Protein AF-A0A443SGZ6-F1 (afdb_monomer_lite)

InterPro domains:
  IPR003609 PAN/Apple domain [PF00024] (7-58)

pLDDT: mean 80.83, std 11.02, range [57.03, 93.44]

Organism: NCBI:txid299467

Foldseek 3Di:
DDAQQQDPVVLLVVLLPDPQFFKWKDARRDIDTDSDDCVRVVVVFDADPDDGRIKMKGQAQDDPVRCVVDPVPDGSSNDIDIDDHD

Sequence (86 aa):
MIPGTLQLTDCIAFCRRNSTCHAINFETGLCVILTSSATQVPEALTPSQFPVFTIYAQKVCLTENSRRIASSEITASDVWRFYAYR

Radius of gyration: 13.5 Å; chains: 1; bounding box: 34×33×30 Å

Structure (mmCIF, N/CA/C/O backbone):
data_AF-A0A443SGZ6-F1
#
_entry.id   AF-A0A443SGZ6-F1
#
loop_
_atom_site.group_PDB
_atom_site.id
_atom_site.type_symbol
_atom_site.label_atom_id
_atom_site.label_alt_id
_atom_site.label_comp_id
_atom_site.label_asym_id
_atom_site.label_entity_id
_atom_site.label_seq_id
_atom_site.pdbx_PDB_ins_code
_atom_site.Cartn_x
_atom_site.Cartn_y
_atom_site.Cartn_z
_atom_site.occupancy
_atom_site.B_iso_or_equiv
_atom_site.auth_seq_id
_atom_site.auth_comp_id
_atom_site.auth_asym_id
_atom_site.auth_atom_id
_atom_site.pdbx_PDB_model_num
ATOM 1 N N . MET A 1 1 ? -2.312 -11.169 -1.419 1.00 57.03 1 MET A N 1
ATOM 2 C CA . MET A 1 1 ? -0.875 -10.996 -1.724 1.00 57.03 1 MET A CA 1
ATOM 3 C C . MET A 1 1 ? -0.629 -11.430 -3.157 1.00 57.03 1 MET A C 1
ATOM 5 O O . MET A 1 1 ? -1.276 -12.380 -3.584 1.00 57.03 1 MET A O 1
ATOM 9 N N . ILE A 1 2 ? 0.240 -10.734 -3.886 1.00 71.38 2 ILE A N 1
ATOM 10 C CA . ILE A 1 2 ? 0.613 -11.075 -5.264 1.00 71.38 2 ILE A CA 1
ATOM 11 C C . ILE A 1 2 ? 2.142 -11.214 -5.308 1.00 71.38 2 ILE A C 1
ATOM 13 O O . ILE A 1 2 ? 2.845 -10.202 -5.238 1.00 71.38 2 ILE A O 1
ATOM 17 N N . PRO A 1 3 ? 2.674 -12.446 -5.332 1.00 63.38 3 PRO A N 1
ATOM 18 C CA . PRO A 1 3 ? 4.103 -12.679 -5.500 1.00 63.38 3 PRO A CA 1
ATOM 19 C C . PRO A 1 3 ? 4.514 -12.486 -6.969 1.00 63.38 3 PRO A C 1
ATOM 21 O O . PRO A 1 3 ? 3.784 -12.885 -7.874 1.00 63.38 3 PRO A O 1
ATOM 24 N N . GLY A 1 4 ? 5.683 -11.883 -7.209 1.00 63.00 4 GLY A N 1
ATOM 25 C CA . GLY A 1 4 ? 6.225 -11.678 -8.561 1.00 63.00 4 GLY A CA 1
ATOM 26 C C . GLY A 1 4 ? 5.726 -10.419 -9.280 1.00 63.00 4 GLY A C 1
ATOM 27 O O . GLY A 1 4 ? 5.995 -10.247 -10.468 1.00 63.00 4 GLY A O 1
ATOM 28 N N . THR A 1 5 ? 5.020 -9.520 -8.586 1.00 68.88 5 THR A N 1
ATOM 29 C CA . THR A 1 5 ? 4.674 -8.198 -9.121 1.00 68.88 5 THR A CA 1
ATOM 30 C C . THR A 1 5 ? 5.934 -7.340 -9.205 1.00 68.88 5 THR A C 1
ATOM 32 O O . THR A 1 5 ? 6.333 -6.729 -8.224 1.00 68.88 5 THR A O 1
ATOM 35 N N . LEU A 1 6 ? 6.561 -7.278 -10.380 1.00 69.69 6 LEU A N 1
ATOM 36 C CA . LEU A 1 6 ? 7.824 -6.558 -10.598 1.00 69.69 6 LEU A CA 1
ATOM 37 C C . LEU A 1 6 ? 7.705 -5.034 -10.439 1.00 69.69 6 LEU A C 1
ATOM 39 O O . LEU A 1 6 ? 8.705 -4.380 -10.153 1.00 69.69 6 LEU A O 1
ATOM 43 N N . GLN A 1 7 ? 6.508 -4.465 -10.619 1.00 87.56 7 GLN A N 1
ATOM 44 C CA . GLN A 1 7 ? 6.306 -3.016 -10.629 1.00 87.56 7 GLN A CA 1
ATOM 45 C C . GLN A 1 7 ? 5.181 -2.571 -9.689 1.00 87.56 7 GLN A C 1
ATOM 47 O O . GLN A 1 7 ? 4.094 -3.147 -9.659 1.00 87.56 7 GLN A O 1
ATOM 52 N N . LEU A 1 8 ? 5.417 -1.473 -8.965 1.00 87.81 8 LEU A N 1
ATOM 53 C CA . LEU A 1 8 ? 4.425 -0.830 -8.097 1.00 87.81 8 LEU A CA 1
ATOM 54 C C . LEU A 1 8 ? 3.121 -0.498 -8.847 1.00 87.81 8 LEU A C 1
ATOM 56 O O . LEU A 1 8 ? 2.028 -0.646 -8.304 1.00 87.81 8 LEU A O 1
ATOM 60 N N . THR A 1 9 ? 3.229 -0.069 -10.102 1.00 90.25 9 THR A N 1
ATOM 61 C CA . THR A 1 9 ? 2.100 0.295 -10.970 1.00 90.25 9 THR A CA 1
ATOM 62 C C . THR A 1 9 ? 1.132 -0.864 -11.192 1.00 90.25 9 THR A C 1
ATOM 64 O O . THR A 1 9 ? -0.081 -0.659 -11.141 1.00 90.25 9 THR A O 1
ATOM 67 N N . ASP A 1 10 ? 1.637 -2.087 -11.342 1.00 91.25 10 ASP A N 1
ATOM 68 C CA . ASP A 1 10 ? 0.811 -3.289 -11.484 1.00 91.25 10 ASP A CA 1
ATOM 69 C C . ASP A 1 10 ? 0.062 -3.609 -10.184 1.00 91.25 10 ASP A C 1
ATOM 71 O O . ASP A 1 10 ? -1.121 -3.961 -10.206 1.00 91.25 10 ASP A O 1
ATOM 75 N N . CYS A 1 11 ? 0.723 -3.418 -9.036 1.00 91.94 11 CYS A N 1
ATOM 76 C CA . CYS A 1 11 ? 0.109 -3.567 -7.714 1.00 91.94 11 CYS A CA 1
ATOM 77 C C . CYS A 1 11 ? -1.044 -2.564 -7.527 1.00 91.94 11 CYS A C 1
ATOM 79 O O . CYS A 1 11 ? -2.150 -2.937 -7.118 1.00 91.94 11 CYS A O 1
ATOM 81 N N . ILE A 1 12 ? -0.825 -1.302 -7.917 1.00 92.56 12 ILE A N 1
ATOM 82 C CA . ILE A 1 12 ? -1.856 -0.257 -7.918 1.00 92.56 12 ILE A CA 1
ATOM 83 C C . ILE A 1 12 ? -3.005 -0.648 -8.853 1.00 92.56 12 ILE A C 1
ATOM 85 O O . ILE A 1 12 ? -4.160 -0.639 -8.432 1.00 92.56 12 ILE A O 1
ATOM 89 N N . ALA A 1 13 ? -2.724 -1.045 -10.096 1.00 91.50 13 ALA A N 1
ATOM 90 C CA . ALA A 1 13 ? -3.746 -1.420 -11.075 1.00 91.50 13 ALA A CA 1
ATOM 91 C C . ALA A 1 13 ? -4.593 -2.620 -10.620 1.00 91.50 13 ALA A C 1
ATOM 93 O O . ALA A 1 13 ? -5.804 -2.674 -10.864 1.00 91.50 13 ALA A O 1
ATOM 94 N N . PHE A 1 14 ? -3.988 -3.586 -9.927 1.00 91.44 14 PHE A N 1
ATOM 95 C CA . PHE A 1 14 ? -4.725 -4.678 -9.301 1.00 91.44 14 PHE A CA 1
ATOM 96 C C . PHE A 1 14 ? -5.639 -4.168 -8.185 1.00 91.44 14 PHE A C 1
ATOM 98 O O . PHE A 1 14 ? -6.838 -4.448 -8.189 1.00 91.44 14 PHE A O 1
ATOM 105 N N . CYS A 1 15 ? -5.100 -3.371 -7.262 1.00 92.50 15 CYS A N 1
ATOM 106 C CA . CYS A 1 15 ? -5.883 -2.807 -6.171 1.00 92.50 15 CYS A CA 1
ATOM 107 C C . CYS A 1 15 ? -7.028 -1.920 -6.681 1.00 92.50 15 CYS A C 1
ATOM 109 O O . CYS A 1 15 ? -8.121 -1.954 -6.126 1.00 92.50 15 CYS A O 1
ATOM 111 N N . ARG A 1 16 ? -6.836 -1.166 -7.769 1.00 90.38 16 ARG A N 1
ATOM 112 C CA . ARG A 1 16 ? -7.888 -0.350 -8.399 1.00 90.38 16 ARG A CA 1
ATOM 113 C C . ARG A 1 16 ? -9.092 -1.174 -8.842 1.00 90.38 16 ARG A C 1
A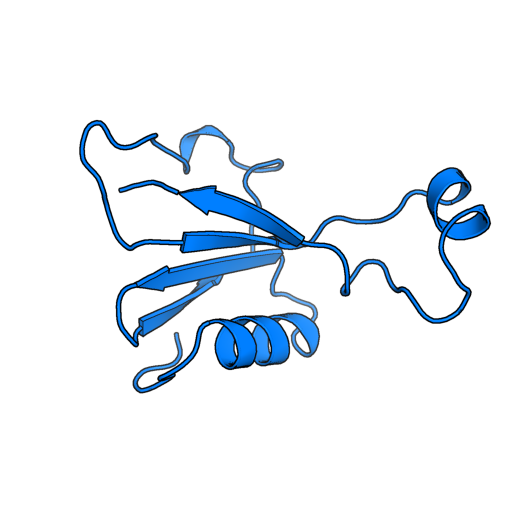TOM 115 O O . ARG A 1 16 ? -10.218 -0.766 -8.581 1.00 90.38 16 ARG A O 1
ATOM 122 N N . ARG A 1 17 ? -8.854 -2.337 -9.452 1.00 90.38 17 ARG A N 1
ATOM 123 C CA . ARG A 1 17 ? -9.907 -3.260 -9.913 1.00 90.38 17 ARG A CA 1
ATOM 124 C C . ARG A 1 17 ? -10.575 -4.031 -8.774 1.00 90.38 17 ARG A C 1
ATOM 126 O O . ARG A 1 17 ? -11.648 -4.589 -8.969 1.00 90.38 17 ARG A O 1
ATOM 133 N N . ASN A 1 18 ? -9.959 -4.052 -7.594 1.00 90.69 18 ASN A N 1
ATOM 134 C CA . ASN A 1 18 ? -10.502 -4.704 -6.415 1.00 90.69 18 ASN A CA 1
ATOM 135 C C . ASN A 1 18 ? -11.234 -3.693 -5.514 1.00 90.69 18 ASN A C 1
ATOM 137 O O . ASN A 1 18 ? -10.619 -2.800 -4.922 1.00 90.69 18 ASN A O 1
ATOM 141 N N . SER A 1 19 ? -12.553 -3.847 -5.387 1.00 88.94 19 SER A N 1
ATOM 142 C CA . SER A 1 19 ? -13.404 -2.968 -4.576 1.00 88.94 19 SER A CA 1
ATOM 143 C C . SER A 1 19 ? -13.116 -3.050 -3.077 1.00 88.94 19 SER A C 1
ATOM 145 O O . SER A 1 19 ? -13.318 -2.059 -2.384 1.00 88.94 19 SER A O 1
ATOM 147 N N . THR A 1 20 ? -12.602 -4.180 -2.581 1.00 92.12 20 THR A N 1
ATOM 148 C CA . THR A 1 20 ? -12.253 -4.355 -1.160 1.00 92.12 20 THR A CA 1
ATOM 149 C C . THR A 1 20 ? -10.857 -3.843 -0.828 1.00 92.12 20 THR A C 1
ATOM 151 O O . THR A 1 20 ? -10.497 -3.740 0.340 1.00 92.12 20 THR A O 1
ATOM 154 N N . CYS A 1 21 ? -10.052 -3.518 -1.841 1.00 92.75 21 CYS A N 1
ATOM 155 C CA . CYS A 1 21 ? -8.723 -2.977 -1.625 1.00 92.75 21 CYS A CA 1
ATOM 156 C C . CYS A 1 21 ? -8.798 -1.484 -1.291 1.00 92.75 21 CYS A C 1
ATOM 158 O O . CYS A 1 21 ? -9.327 -0.696 -2.079 1.00 92.75 21 CYS A O 1
ATOM 160 N N . HIS A 1 22 ? -8.219 -1.091 -0.161 1.00 93.06 22 HIS A N 1
ATOM 161 C CA . HIS A 1 22 ? -8.148 0.297 0.304 1.00 93.06 22 HIS A CA 1
ATOM 162 C C . HIS A 1 22 ? -6.721 0.849 0.285 1.00 93.06 22 HIS A C 1
ATOM 164 O O . HIS A 1 22 ? -6.534 2.052 0.089 1.00 93.06 22 HIS A O 1
ATOM 170 N N . ALA A 1 23 ? -5.722 -0.021 0.422 1.00 93.38 23 ALA A N 1
ATOM 171 C CA . ALA A 1 23 ? -4.318 0.337 0.324 1.00 93.38 23 ALA A CA 1
ATOM 172 C C . ALA A 1 23 ? -3.464 -0.846 -0.145 1.00 93.38 23 ALA A C 1
ATOM 174 O O . ALA A 1 23 ? -3.931 -1.984 -0.222 1.00 93.38 23 ALA A O 1
ATOM 175 N N . ILE A 1 24 ? -2.203 -0.573 -0.456 1.00 93.44 24 ILE A N 1
ATOM 176 C CA . ILE A 1 24 ? -1.191 -1.572 -0.784 1.00 93.44 24 ILE A CA 1
ATOM 177 C C . ILE A 1 24 ? 0.097 -1.293 -0.023 1.00 93.44 24 ILE A C 1
ATOM 179 O O . ILE A 1 24 ? 0.413 -0.135 0.237 1.00 93.44 24 ILE A O 1
ATOM 183 N N . ASN A 1 25 ? 0.845 -2.357 0.249 1.00 91.00 25 ASN A N 1
ATOM 184 C CA . ASN A 1 25 ? 2.266 -2.309 0.564 1.00 91.00 25 ASN A CA 1
ATOM 185 C C . ASN A 1 25 ? 3.047 -2.943 -0.571 1.00 91.00 25 ASN A C 1
ATOM 187 O O . ASN A 1 25 ? 2.726 -4.051 -1.004 1.00 91.00 25 ASN A O 1
AT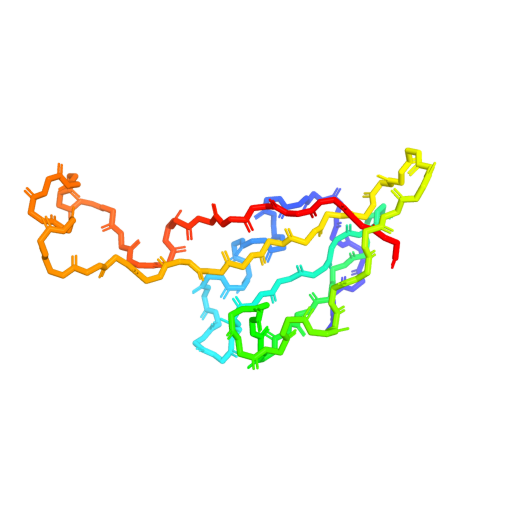OM 191 N N . PHE A 1 26 ? 4.072 -2.247 -1.032 1.00 90.12 26 PHE A N 1
ATOM 192 C CA . PHE A 1 26 ? 4.963 -2.732 -2.062 1.00 90.12 26 PHE A CA 1
ATOM 193 C C . PHE A 1 26 ? 6.402 -2.687 -1.572 1.00 90.12 26 PHE A C 1
ATOM 195 O O . PHE A 1 26 ? 6.907 -1.617 -1.245 1.00 90.12 26 PHE A O 1
ATOM 202 N N . GLU A 1 27 ? 7.062 -3.838 -1.569 1.00 88.06 27 GLU A N 1
ATOM 203 C CA . GLU A 1 27 ? 8.471 -3.970 -1.211 1.00 88.06 27 GLU A CA 1
ATOM 204 C C . GLU A 1 27 ? 9.154 -4.870 -2.236 1.00 88.06 27 GLU A C 1
ATOM 206 O O . GLU A 1 27 ? 8.831 -6.048 -2.332 1.00 88.06 27 GLU A O 1
ATOM 211 N N . THR A 1 28 ? 10.076 -4.309 -3.024 1.00 82.25 28 THR A N 1
ATOM 212 C CA . THR A 1 28 ? 10.997 -5.041 -3.918 1.00 82.25 28 THR A CA 1
ATOM 213 C C . THR A 1 28 ? 10.383 -6.282 -4.595 1.00 82.25 28 THR A C 1
ATOM 215 O O . THR A 1 28 ? 10.859 -7.404 -4.438 1.00 82.25 28 THR A O 1
ATOM 218 N N . GLY A 1 29 ? 9.295 -6.097 -5.350 1.00 82.00 29 GLY A N 1
ATOM 219 C CA . GLY A 1 29 ? 8.654 -7.184 -6.105 1.00 82.00 29 GLY A CA 1
ATOM 220 C C . GLY A 1 29 ? 7.526 -7.931 -5.373 1.00 82.00 29 GLY A C 1
ATOM 221 O O . GLY A 1 29 ? 6.898 -8.831 -5.941 1.00 82.00 29 GLY A O 1
ATOM 222 N N . LEU A 1 30 ? 7.252 -7.569 -4.118 1.00 86.50 30 LEU A N 1
ATOM 223 C CA . LEU A 1 30 ? 6.168 -8.109 -3.304 1.00 86.50 30 LEU A CA 1
ATOM 224 C C . LEU A 1 30 ? 5.047 -7.079 -3.151 1.00 86.50 30 LEU A C 1
ATOM 226 O O . LEU A 1 30 ? 5.267 -5.982 -2.647 1.00 86.50 30 LEU A O 1
ATOM 230 N N . CYS A 1 31 ? 3.831 -7.461 -3.548 1.00 91.31 31 CYS A N 1
ATOM 231 C CA . CYS A 1 31 ? 2.624 -6.645 -3.424 1.00 91.31 31 CYS A CA 1
ATOM 232 C C . CYS A 1 31 ? 1.662 -7.251 -2.389 1.00 91.31 31 CYS A C 1
ATOM 234 O O . CYS A 1 31 ? 1.092 -8.336 -2.577 1.00 91.31 31 CYS A O 1
ATOM 236 N N . VAL A 1 32 ? 1.438 -6.531 -1.295 1.00 91.00 32 VAL A N 1
ATOM 237 C CA . VAL A 1 32 ? 0.446 -6.867 -0.271 1.00 91.00 32 VAL A CA 1
ATOM 238 C C . VAL A 1 32 ? -0.761 -5.954 -0.439 1.00 91.00 32 VAL A C 1
ATOM 240 O O . VAL A 1 32 ? -0.645 -4.735 -0.441 1.00 91.00 32 VAL A O 1
ATOM 243 N N . ILE A 1 33 ? -1.933 -6.567 -0.582 1.00 92.12 33 ILE A N 1
ATOM 244 C CA . ILE A 1 33 ? -3.219 -5.886 -0.737 1.00 92.12 33 ILE A CA 1
ATOM 245 C C . ILE A 1 33 ? -3.862 -5.745 0.639 1.00 92.12 33 ILE A C 1
ATOM 247 O O . ILE A 1 33 ? -3.983 -6.742 1.351 1.00 92.12 33 ILE A O 1
ATOM 251 N N . LEU A 1 34 ? -4.288 -4.535 0.991 1.00 92.44 34 LEU A N 1
ATOM 252 C CA . LEU A 1 34 ? -4.862 -4.211 2.292 1.00 92.44 34 LEU A CA 1
ATOM 253 C C . LEU A 1 34 ? -6.324 -3.792 2.140 1.00 92.44 34 LEU A C 1
ATOM 255 O O . LEU A 1 34 ? -6.681 -3.019 1.247 1.00 92.44 34 LEU A O 1
ATOM 259 N N . THR A 1 35 ? -7.166 -4.276 3.048 1.00 93.12 35 THR A N 1
ATOM 260 C CA . THR A 1 35 ? -8.591 -3.920 3.138 1.00 93.12 35 THR A CA 1
ATOM 261 C C . THR A 1 35 ? -8.849 -2.751 4.086 1.00 93.12 35 THR A C 1
ATOM 263 O O . THR A 1 35 ? -9.998 -2.420 4.356 1.00 93.12 35 THR A O 1
ATOM 266 N N . SER A 1 36 ? -7.793 -2.125 4.602 1.00 91.50 36 SER A N 1
ATOM 267 C CA . SER A 1 36 ? -7.871 -0.917 5.414 1.00 91.50 36 SER A CA 1
ATOM 268 C C . SER A 1 36 ? -6.858 0.129 4.952 1.00 91.50 36 SER A C 1
ATOM 270 O O . SER A 1 36 ? -5.856 -0.188 4.306 1.00 91.50 36 SER A O 1
ATOM 272 N N . SER A 1 37 ? -7.146 1.393 5.255 1.00 90.88 37 SER A N 1
ATOM 273 C CA . SER A 1 37 ? -6.292 2.545 4.959 1.00 90.88 37 SER A CA 1
ATOM 274 C C . SER A 1 37 ? -5.693 3.153 6.231 1.00 90.88 37 SER A C 1
ATOM 276 O O . SER A 1 37 ? -6.182 2.938 7.339 1.00 90.88 37 SER A O 1
ATOM 278 N N . ALA A 1 38 ? -4.678 3.998 6.079 1.00 88.50 38 ALA A N 1
ATOM 279 C CA . ALA A 1 38 ? -4.044 4.705 7.187 1.00 88.50 38 ALA A CA 1
ATOM 280 C C . ALA A 1 38 ? -4.952 5.772 7.804 1.00 88.50 38 ALA A C 1
ATOM 282 O O . ALA A 1 38 ? -4.752 6.194 8.935 1.00 88.50 38 ALA A O 1
ATOM 283 N N . THR A 1 39 ? -5.976 6.211 7.072 1.00 87.50 39 THR A N 1
ATOM 284 C CA . THR A 1 39 ? -7.044 7.036 7.647 1.00 87.50 39 THR A CA 1
ATOM 285 C C . THR A 1 39 ? -7.931 6.257 8.616 1.00 87.50 39 THR A C 1
ATOM 287 O O . THR A 1 39 ? -8.490 6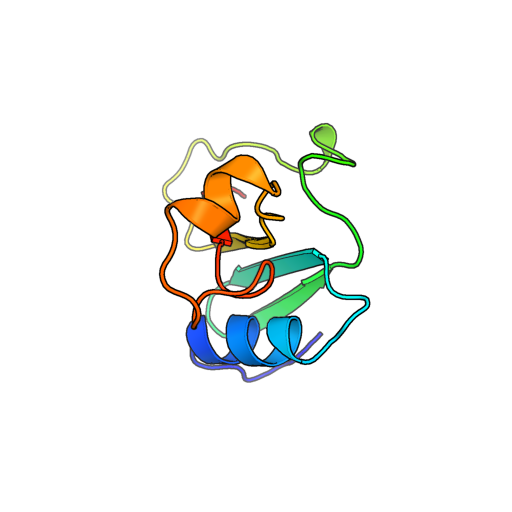.861 9.523 1.00 87.50 39 THR A O 1
ATOM 290 N N . GLN A 1 40 ? -8.073 4.940 8.432 1.00 88.94 40 GLN A N 1
ATOM 291 C CA . GLN A 1 40 ? -8.865 4.073 9.309 1.00 88.94 40 GLN A CA 1
ATOM 292 C C . GLN A 1 40 ? -8.025 3.530 10.467 1.00 88.94 40 GLN A C 1
ATOM 294 O O . GLN A 1 40 ? -8.513 3.450 11.588 1.00 88.94 40 GLN A O 1
ATOM 299 N N . VAL A 1 41 ? -6.770 3.160 10.193 1.00 87.50 41 VAL A N 1
ATOM 300 C CA . VAL A 1 41 ? -5.845 2.573 11.172 1.00 87.50 41 VAL A CA 1
ATOM 301 C C . VAL A 1 41 ? -4.486 3.283 11.080 1.00 87.50 41 VAL A C 1
ATOM 303 O O . VAL A 1 41 ? -3.538 2.732 10.521 1.00 87.50 41 VAL A O 1
ATOM 306 N N . PRO A 1 42 ? -4.368 4.526 11.581 1.00 84.94 42 PRO A N 1
ATOM 307 C CA . PRO A 1 42 ? -3.132 5.305 11.474 1.00 84.94 42 PRO A CA 1
ATOM 308 C C . PRO A 1 42 ? -1.961 4.669 12.230 1.00 84.94 42 PRO A C 1
ATOM 310 O O . PRO A 1 42 ? -0.823 4.781 11.790 1.00 84.94 42 PRO A O 1
ATOM 313 N N . GLU A 1 43 ? -2.239 3.947 13.317 1.00 82.94 43 GLU A N 1
ATOM 314 C CA . GLU A 1 43 ? -1.228 3.247 14.123 1.00 82.94 43 GLU A CA 1
ATOM 315 C C . GLU A 1 43 ? -0.550 2.087 13.380 1.00 82.94 43 GLU A C 1
ATOM 317 O O . GLU A 1 43 ? 0.532 1.656 13.767 1.00 82.94 43 GLU A O 1
ATOM 322 N N . ALA A 1 44 ? -1.147 1.601 12.285 1.00 78.12 44 ALA A N 1
ATOM 323 C CA . ALA A 1 44 ? -0.533 0.583 11.436 1.00 78.12 44 ALA A CA 1
ATOM 324 C C . ALA A 1 44 ? 0.613 1.138 10.564 1.00 78.12 44 ALA A C 1
ATOM 326 O O . ALA A 1 44 ? 1.308 0.359 9.912 1.00 78.12 44 ALA A O 1
ATOM 327 N N . LEU A 1 45 ? 0.804 2.466 10.529 1.00 76.44 45 LEU A N 1
ATOM 328 C CA . LEU A 1 45 ? 1.912 3.128 9.846 1.00 76.44 45 LEU A CA 1
ATOM 329 C C . LEU A 1 45 ? 2.963 3.614 10.849 1.00 76.44 45 LEU A C 1
ATOM 331 O O . LEU A 1 45 ? 2.744 4.594 11.560 1.00 76.44 45 LEU A O 1
ATOM 335 N N . THR A 1 46 ? 4.147 3.007 10.843 1.00 72.44 46 THR A N 1
ATOM 336 C CA . THR A 1 46 ? 5.290 3.477 11.640 1.00 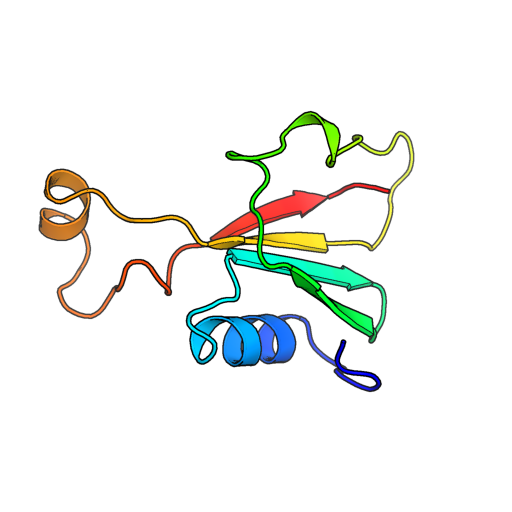72.44 46 THR A CA 1
ATOM 337 C C . THR A 1 46 ? 6.382 4.057 10.743 1.00 72.44 46 THR A C 1
ATOM 339 O O . THR A 1 46 ? 6.998 3.299 9.994 1.00 72.44 46 THR A O 1
ATOM 342 N N . PRO A 1 47 ? 6.662 5.375 10.792 1.00 66.81 47 PRO A N 1
ATOM 343 C CA . PRO A 1 47 ? 7.671 5.987 9.932 1.00 66.81 47 PRO A CA 1
ATOM 344 C C . PRO A 1 47 ? 9.055 5.375 10.171 1.00 66.81 47 PRO A C 1
ATOM 346 O O . PRO A 1 47 ? 9.455 5.117 11.307 1.00 66.81 47 PRO A O 1
ATOM 349 N N . SER A 1 48 ? 9.796 5.149 9.085 1.00 63.75 48 SER A N 1
ATOM 350 C CA . SER A 1 48 ? 11.142 4.588 9.177 1.00 63.75 48 SER A CA 1
ATOM 351 C C . SER A 1 48 ? 12.191 5.656 9.484 1.00 63.75 48 SER A C 1
ATOM 353 O O . SER A 1 48 ? 12.134 6.762 8.953 1.00 63.75 48 SER A O 1
ATOM 355 N N . GLN A 1 49 ? 13.198 5.287 10.280 1.00 67.81 49 GLN A N 1
ATOM 356 C CA . GLN A 1 49 ? 14.393 6.102 10.545 1.00 67.81 49 GLN A CA 1
ATOM 357 C C . GLN A 1 49 ? 15.539 5.865 9.542 1.00 67.81 49 GLN A C 1
ATOM 359 O O . GLN A 1 49 ? 16.584 6.501 9.632 1.00 67.81 49 GLN A O 1
ATOM 364 N N . PHE A 1 50 ? 15.356 4.954 8.586 1.00 62.59 50 PHE A N 1
ATOM 365 C CA . PHE A 1 50 ? 16.336 4.611 7.552 1.00 62.59 50 PHE A CA 1
ATOM 366 C C . PHE A 1 50 ? 15.683 4.699 6.166 1.00 62.59 50 PHE A C 1
ATOM 368 O O . PHE A 1 50 ? 14.465 4.528 6.077 1.00 62.59 50 PHE A O 1
ATOM 375 N N . PRO A 1 51 ? 16.444 4.926 5.079 1.00 59.06 51 PRO A N 1
ATOM 376 C CA . PRO A 1 51 ? 15.893 4.878 3.729 1.00 59.06 51 PRO A CA 1
ATOM 377 C C . PRO A 1 51 ? 15.444 3.442 3.417 1.00 59.06 51 PRO A C 1
ATOM 379 O O . PRO A 1 51 ? 16.270 2.570 3.160 1.00 59.06 51 PRO A O 1
ATOM 382 N N . VAL A 1 52 ? 14.137 3.184 3.499 1.00 64.44 52 VAL A N 1
ATOM 383 C CA . VAL A 1 52 ? 13.528 1.882 3.173 1.00 64.44 52 VAL A CA 1
ATOM 384 C C . VAL A 1 52 ? 12.812 1.976 1.837 1.00 64.44 52 VAL A C 1
ATOM 386 O O . VAL A 1 52 ? 12.293 3.028 1.468 1.00 64.44 52 VAL A O 1
ATOM 389 N N . PHE A 1 53 ? 12.765 0.848 1.136 1.00 70.50 53 PHE A N 1
ATOM 390 C CA . PHE A 1 53 ? 12.170 0.713 -0.192 1.00 70.50 53 PHE A CA 1
ATOM 391 C C . PHE A 1 53 ? 10.685 0.323 -0.159 1.00 70.50 53 PHE A C 1
ATOM 393 O O . PHE A 1 53 ? 10.092 0.109 -1.217 1.00 70.50 53 PHE A O 1
ATOM 400 N N . THR A 1 54 ? 10.088 0.218 1.032 1.00 80.62 54 THR A N 1
ATOM 401 C CA . THR A 1 54 ? 8.683 -0.160 1.184 1.00 80.62 54 THR A CA 1
ATOM 402 C C . THR A 1 54 ? 7.788 1.056 0.987 1.00 80.62 54 THR A C 1
ATOM 404 O O . THR A 1 54 ? 7.855 2.049 1.717 1.00 80.62 54 THR A O 1
ATOM 407 N N . ILE A 1 55 ? 6.950 0.976 -0.042 1.00 88.06 55 ILE A N 1
ATOM 408 C CA . ILE A 1 55 ? 6.001 2.014 -0.424 1.00 88.06 55 ILE A CA 1
ATOM 409 C C . ILE A 1 55 ? 4.609 1.553 -0.034 1.00 88.06 55 ILE A C 1
ATOM 411 O O . ILE A 1 55 ? 4.124 0.527 -0.513 1.00 88.06 55 ILE A O 1
ATOM 415 N N . TYR A 1 56 ? 3.930 2.376 0.748 1.00 90.62 56 TYR A N 1
ATOM 416 C CA . TYR A 1 56 ? 2.507 2.237 0.981 1.00 90.62 56 TYR A CA 1
ATOM 417 C C . TYR A 1 56 ? 1.732 3.247 0.183 1.00 90.62 56 TYR A C 1
ATOM 419 O O . TYR A 1 56 ? 2.026 4.442 0.214 1.00 90.62 56 TYR A O 1
ATOM 427 N N . ALA A 1 57 ? 0.706 2.772 -0.503 1.00 92.19 57 ALA A N 1
ATOM 428 C CA . ALA A 1 57 ? -0.193 3.620 -1.256 1.00 92.19 57 ALA A CA 1
ATOM 429 C C . ALA A 1 57 ? -1.624 3.338 -0.814 1.00 92.19 57 ALA A C 1
ATOM 431 O O . ALA A 1 57 ? -2.079 2.200 -0.886 1.00 92.19 57 ALA A O 1
ATOM 432 N N . GLN A 1 58 ? -2.351 4.370 -0.397 1.00 92.69 58 GLN A N 1
ATOM 433 C CA . GLN A 1 58 ? -3.780 4.264 -0.094 1.00 92.69 58 GLN A CA 1
ATOM 434 C C . GLN A 1 58 ? -4.627 4.995 -1.128 1.00 92.69 58 GLN A C 1
ATOM 436 O O . GLN A 1 58 ? -4.238 6.065 -1.610 1.00 92.69 58 GLN A O 1
ATOM 441 N N . LYS A 1 59 ? -5.812 4.447 -1.410 1.00 91.25 59 LYS A N 1
ATOM 442 C CA . LYS A 1 59 ? -6.830 5.111 -2.227 1.00 91.25 59 LYS A CA 1
ATOM 443 C C . LYS A 1 59 ? -7.331 6.362 -1.514 1.00 91.25 59 LYS A C 1
ATOM 445 O O . LYS A 1 59 ? -7.594 6.342 -0.311 1.00 91.25 59 LYS A O 1
ATOM 450 N N . VAL A 1 60 ? -7.510 7.439 -2.267 1.00 88.25 60 VAL A N 1
ATOM 451 C CA . VAL A 1 60 ? -8.075 8.692 -1.769 1.00 88.25 60 VAL A CA 1
ATOM 452 C C . VAL A 1 60 ? -9.411 8.942 -2.447 1.00 88.25 60 VAL A C 1
ATOM 454 O O . VAL A 1 60 ? -9.487 9.207 -3.644 1.00 88.25 60 VAL A O 1
ATOM 457 N N . CYS A 1 61 ? -10.481 8.923 -1.657 1.00 80.38 61 CYS A N 1
ATOM 458 C CA . CYS A 1 61 ? -11.798 9.278 -2.158 1.00 80.38 61 CYS A CA 1
ATOM 459 C C . CYS A 1 61 ? -11.895 10.787 -2.397 1.00 80.38 61 CYS A C 1
ATOM 461 O O . CYS A 1 61 ? -11.792 11.581 -1.463 1.00 80.38 61 CYS A O 1
ATOM 463 N N . LEU A 1 62 ? -12.147 11.176 -3.648 1.00 80.56 62 LEU A N 1
ATOM 464 C CA . LEU A 1 62 ? -12.496 12.553 -3.986 1.00 80.56 62 LEU A CA 1
ATOM 465 C C . LEU A 1 62 ? -13.890 12.889 -3.448 1.00 80.56 62 LEU A C 1
ATOM 467 O O . LEU A 1 62 ? -14.862 12.182 -3.741 1.00 80.56 62 LEU A O 1
ATOM 471 N N . THR A 1 63 ? -13.975 13.984 -2.697 1.00 78.38 63 THR A N 1
ATOM 472 C CA . THR A 1 63 ? -15.237 14.624 -2.304 1.00 78.38 63 THR A CA 1
ATOM 473 C C . THR A 1 63 ? -15.944 15.209 -3.527 1.00 78.38 63 THR A C 1
ATOM 475 O O . THR A 1 63 ? -15.307 15.517 -4.533 1.00 78.38 63 THR A O 1
ATOM 478 N N . GLU A 1 64 ? -17.257 15.423 -3.462 1.00 75.62 64 GLU A N 1
ATOM 479 C CA . GLU A 1 64 ? -18.014 15.985 -4.595 1.00 75.62 64 GLU A CA 1
ATOM 480 C C . GLU A 1 64 ? -17.456 17.329 -5.077 1.00 75.62 64 GLU A C 1
ATOM 482 O O . GLU A 1 64 ? -17.355 17.573 -6.278 1.00 75.62 64 GLU A O 1
ATOM 487 N N . ASN A 1 65 ? -17.009 18.170 -4.142 1.00 79.31 65 ASN A N 1
ATOM 488 C CA . ASN A 1 65 ? -16.439 19.471 -4.470 1.00 79.31 65 ASN A CA 1
ATOM 489 C C . ASN A 1 65 ? -15.092 19.350 -5.203 1.00 79.31 65 ASN A C 1
ATOM 491 O O . ASN A 1 65 ? -14.809 20.133 -6.103 1.00 79.31 65 ASN A O 1
ATOM 495 N N . SER A 1 66 ? -14.280 18.342 -4.863 1.00 75.62 66 SER A N 1
ATOM 496 C CA . SER A 1 66 ? -13.011 18.078 -5.557 1.00 75.62 66 SER A CA 1
ATOM 497 C C . SER A 1 66 ? -13.208 17.368 -6.899 1.00 75.62 66 SER A C 1
ATOM 499 O O . SER A 1 66 ? -12.458 17.639 -7.833 1.00 75.62 66 SER A O 1
ATOM 501 N N . ARG A 1 67 ? -14.261 16.551 -7.058 1.00 71.12 67 ARG A N 1
ATOM 502 C CA . ARG A 1 67 ? -14.642 15.958 -8.356 1.00 71.12 67 ARG A CA 1
ATOM 503 C C . ARG A 1 67 ? -15.077 16.987 -9.393 1.00 71.12 67 ARG A C 1
ATOM 505 O O . ARG A 1 67 ? -14.884 16.750 -10.572 1.00 71.12 67 ARG A O 1
ATOM 512 N N . ARG A 1 68 ? -15.661 18.112 -8.969 1.00 71.06 68 ARG A N 1
ATOM 513 C CA . ARG A 1 68 ? -16.034 19.211 -9.880 1.00 71.06 68 ARG A CA 1
ATOM 514 C C . ARG A 1 68 ? -14.826 19.926 -10.487 1.00 71.06 68 ARG A C 1
ATOM 516 O O . ARG A 1 68 ? -14.959 20.537 -11.539 1.00 71.06 68 ARG A O 1
ATOM 523 N N . ILE A 1 69 ? -13.688 19.883 -9.796 1.00 72.44 69 ILE A N 1
ATOM 524 C CA . ILE A 1 69 ? -12.436 20.524 -10.219 1.00 72.44 69 ILE A CA 1
ATOM 525 C C . ILE A 1 69 ? -11.547 19.521 -10.969 1.00 72.44 69 ILE A C 1
ATOM 527 O O . ILE A 1 69 ? -10.821 19.900 -11.884 1.00 72.44 69 ILE A O 1
ATOM 531 N N . ALA A 1 70 ? -11.608 18.240 -10.598 1.00 67.00 70 ALA A N 1
ATOM 532 C CA . ALA A 1 70 ? -10.960 17.164 -11.335 1.00 67.00 70 ALA A CA 1
ATOM 533 C C . ALA A 1 70 ? -11.630 16.962 -12.708 1.00 67.00 70 ALA A C 1
ATOM 535 O O . ALA A 1 70 ? -12.836 17.158 -12.853 1.00 67.00 70 ALA A O 1
ATOM 536 N N . SER A 1 71 ? -10.858 16.565 -13.725 1.00 66.25 71 SER A N 1
ATOM 537 C CA . SER A 1 71 ? -11.433 16.213 -15.026 1.00 66.25 71 SER A CA 1
ATOM 538 C C . SER A 1 71 ? -12.430 15.061 -14.868 1.00 66.25 71 SER A C 1
ATOM 540 O O . SER A 1 71 ? -12.284 14.210 -13.988 1.00 66.25 71 SER A O 1
ATOM 542 N N . SER A 1 72 ? -13.439 15.007 -15.742 1.00 64.62 72 SER A N 1
ATOM 543 C CA . SER A 1 72 ? -14.502 13.987 -15.721 1.00 64.62 72 SER A CA 1
ATOM 544 C C . SER A 1 72 ? -14.003 12.540 -15.839 1.00 64.62 72 SER A C 1
ATOM 546 O O . SER A 1 72 ? -14.784 11.610 -15.668 1.00 64.62 72 SER A O 1
ATOM 548 N N . GLU A 1 73 ? -12.719 12.346 -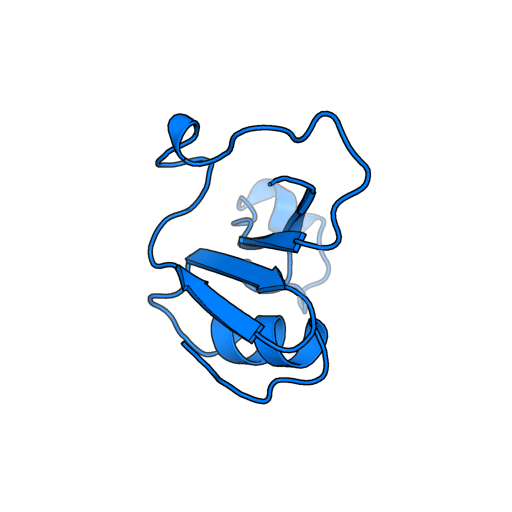16.136 1.00 68.06 73 GLU A N 1
ATOM 549 C CA . GLU A 1 73 ? -12.065 11.045 -16.283 1.00 68.06 73 GLU A CA 1
ATOM 550 C C . GLU A 1 73 ? -11.410 10.540 -14.982 1.00 68.06 73 GLU A C 1
ATOM 552 O O . GLU A 1 73 ? -11.077 9.361 -14.889 1.00 68.06 73 GLU A O 1
ATOM 557 N N . ILE A 1 74 ? -11.235 11.388 -13.957 1.00 68.25 74 ILE A N 1
ATOM 558 C CA . ILE A 1 74 ? -10.568 11.012 -12.700 1.00 68.25 74 ILE A CA 1
ATOM 559 C C . ILE A 1 74 ? -11.595 10.473 -11.698 1.00 68.25 74 ILE A C 1
ATOM 561 O O . ILE A 1 74 ? -12.457 11.199 -11.197 1.00 68.25 74 ILE A O 1
ATOM 565 N N . THR A 1 75 ? -11.475 9.198 -11.328 1.00 67.94 75 THR A N 1
ATOM 566 C CA . THR A 1 75 ? -12.314 8.574 -10.296 1.00 67.94 75 THR A CA 1
ATOM 567 C C . THR A 1 75 ? -11.648 8.606 -8.915 1.00 67.94 75 THR A C 1
ATOM 569 O O . THR A 1 75 ? -10.441 8.768 -8.772 1.00 67.94 75 THR A O 1
ATOM 572 N N . ALA A 1 76 ? -12.421 8.355 -7.853 1.00 60.41 76 ALA A N 1
ATOM 573 C CA . ALA A 1 76 ? -11.890 8.158 -6.496 1.00 60.41 76 ALA A CA 1
ATOM 574 C C . ALA A 1 76 ? -10.855 7.010 -6.384 1.00 60.41 76 ALA A C 1
ATOM 576 O O . ALA A 1 76 ? -10.128 6.926 -5.401 1.00 60.41 76 ALA A O 1
ATOM 577 N N . SER A 1 77 ? -10.787 6.115 -7.374 1.00 65.38 77 SER A N 1
ATOM 578 C CA . SER A 1 77 ? -9.792 5.038 -7.433 1.00 65.38 77 SER A CA 1
ATOM 579 C C . SER A 1 77 ? -8.483 5.445 -8.127 1.00 65.38 77 SER A C 1
ATOM 581 O O . SER A 1 77 ? -7.512 4.688 -8.095 1.00 65.38 77 SER A O 1
ATOM 583 N N . ASP A 1 78 ? -8.450 6.620 -8.761 1.00 74.12 78 ASP A N 1
ATOM 584 C CA . ASP A 1 78 ? -7.293 7.152 -9.490 1.00 74.12 78 ASP A CA 1
ATOM 585 C C . ASP A 1 78 ? -6.325 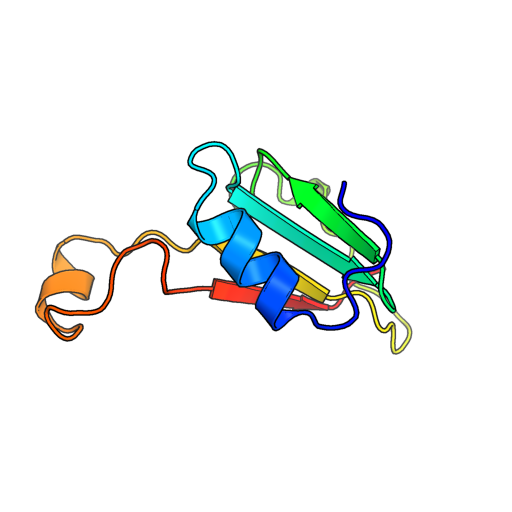7.931 -8.602 1.00 74.12 78 ASP A C 1
ATOM 587 O O . ASP A 1 78 ? -5.157 8.075 -8.955 1.00 74.12 78 ASP A O 1
ATOM 591 N N . VAL A 1 79 ? -6.786 8.427 -7.452 1.00 85.62 79 VAL A N 1
ATOM 592 C CA . VAL A 1 79 ? -5.975 9.273 -6.573 1.00 85.62 79 VAL A CA 1
ATOM 593 C C . VAL A 1 79 ? -5.385 8.443 -5.443 1.00 85.62 79 VAL A C 1
ATOM 595 O O . VAL A 1 79 ? -6.098 7.739 -4.726 1.00 85.62 79 VAL A O 1
ATOM 598 N N . TRP A 1 80 ? -4.070 8.559 -5.272 1.00 89.19 80 TRP A N 1
ATOM 599 C CA . TRP A 1 80 ? -3.295 7.781 -4.314 1.00 89.19 80 TRP A CA 1
ATOM 600 C C . TRP A 1 80 ? -2.482 8.690 -3.409 1.00 89.19 80 TRP A C 1
ATOM 602 O O . TRP A 1 80 ? -1.898 9.675 -3.861 1.00 89.19 80 TRP A O 1
ATOM 612 N N . ARG A 1 81 ? -2.421 8.342 -2.124 1.00 89.69 81 ARG A N 1
ATOM 613 C CA . ARG A 1 81 ? -1.485 8.955 -1.181 1.00 89.69 81 ARG A CA 1
ATOM 614 C C . ARG A 1 81 ? -0.407 7.949 -0.825 1.00 89.69 81 ARG A C 1
ATOM 616 O O . ARG A 1 81 ? -0.729 6.845 -0.388 1.00 89.69 81 ARG A O 1
ATOM 623 N N . PHE A 1 82 ? 0.841 8.367 -0.991 1.00 87.50 82 PHE A N 1
ATOM 624 C CA . PHE A 1 82 ? 2.012 7.536 -0.766 1.00 87.50 82 PHE A CA 1
ATOM 625 C C . PHE A 1 82 ? 2.676 7.866 0.567 1.00 87.50 82 PHE A C 1
ATOM 627 O O . PHE A 1 82 ? 2.802 9.033 0.936 1.00 87.50 82 PHE A O 1
ATOM 634 N N . TYR A 1 83 ? 3.109 6.822 1.260 1.00 84.88 83 TYR A N 1
ATOM 635 C CA . TYR A 1 83 ? 3.876 6.879 2.492 1.00 84.88 83 TYR A CA 1
ATOM 636 C C . TYR A 1 83 ? 5.070 5.935 2.338 1.00 84.88 83 TYR A C 1
ATOM 638 O O . TYR A 1 83 ? 4.911 4.816 1.855 1.00 84.88 83 TYR A O 1
ATOM 646 N N . ALA A 1 84 ? 6.255 6.382 2.742 1.00 76.19 84 ALA A N 1
ATOM 647 C CA . ALA A 1 84 ? 7.431 5.526 2.852 1.00 76.19 84 ALA A CA 1
ATOM 648 C C . ALA A 1 84 ? 7.625 5.170 4.328 1.00 76.19 84 ALA A C 1
ATOM 650 O O . ALA A 1 84 ? 7.686 6.067 5.173 1.00 76.19 84 ALA A O 1
ATOM 651 N N . TYR A 1 85 ? 7.670 3.879 4.648 1.00 69.25 85 TYR A N 1
ATOM 652 C CA . TYR A 1 85 ? 7.777 3.404 6.028 1.00 69.25 85 TYR A CA 1
ATOM 653 C C . TYR A 1 85 ? 8.442 2.020 6.109 1.00 69.25 85 TYR A C 1
ATOM 655 O O . TYR A 1 85 ? 8.781 1.453 5.074 1.00 69.25 85 TYR A O 1
ATOM 663 N N . ARG A 1 86 ? 8.703 1.523 7.327 1.00 59.34 86 ARG A N 1
ATOM 664 C CA . ARG A 1 86 ? 9.291 0.194 7.567 1.00 59.34 86 ARG A CA 1
ATOM 665 C C . ARG A 1 86 ? 8.227 -0.831 7.928 1.00 59.34 86 ARG A C 1
ATOM 667 O O . ARG A 1 86 ? 7.462 -0.532 8.869 1.00 59.34 86 ARG A O 1
#

Secondary structure (DSSP, 8-state):
-EET---HHHHHHHHHH-TT--EEEEETTEEEEESS-TTT-GGG----SS----EEEEE-PPPHHHHTTS-TT--TTT-EEEEE--